Protein AF-A0A2A5WIP5-F1 (afdb_monomer_lite)

Organism: NCBI:txid1986255

Radius of gyration: 17.55 Å; chains: 1; bounding box: 32×42×37 Å

Secondary structure (DSSP, 8-state):
---S--TTTS-HHHHHHHB-TTS-B-HHHHHT-SSGGGGTPPPHHHHHHHHHHHHHHHHTT-GGG-S---SS--SSS-SS--TTS-SS-GGG---

Sequence (95 aa):
MKRGGDDFRQSQKMLSRWFNDAGKVNHARVQNAPYIGALISPSRDRARALNKAYLSVVREQSYIFGRDVALNPATNVFREIDEGIWPLEREHRFT

Foldseek 3Di:
DDDPPCLQVQPPVLQVQQADPVSHGPVVSCVPPPDPVVNRDDPPVVVVVQVVQLVVCVVVVVPVVHRGDDPDDDPPDDPDDDPVDDPDDPVPDDD

Structure (mmCIF, N/CA/C/O backbone):
data_AF-A0A2A5WIP5-F1
#
_entry.id   AF-A0A2A5WIP5-F1
#
loop_
_atom_site.group_PDB
_atom_site.id
_atom_site.type_symbol
_atom_site.label_atom_id
_atom_site.label_alt_id
_atom_site.label_comp_id
_atom_site.label_asym_id
_atom_site.label_entity_id
_atom_site.label_seq_id
_atom_site.pdbx_PDB_ins_code
_atom_site.Cartn_x
_atom_site.Cartn_y
_atom_site.Cartn_z
_atom_site.occupancy
_atom_site.B_iso_or_equiv
_atom_site.auth_seq_id
_atom_site.auth_comp_id
_atom_site.auth_asym_id
_atom_site.auth_atom_id
_atom_site.pdbx_PDB_model_num
ATOM 1 N N . MET A 1 1 ? 3.121 -20.071 -1.786 1.00 32.41 1 MET A N 1
ATOM 2 C CA . MET A 1 1 ? 4.120 -19.089 -1.302 1.00 32.41 1 MET A CA 1
ATOM 3 C C . MET A 1 1 ? 3.416 -17.997 -0.496 1.00 32.41 1 MET A C 1
ATOM 5 O O . MET A 1 1 ? 2.832 -17.099 -1.090 1.00 32.41 1 MET A O 1
ATOM 9 N N . LYS A 1 2 ? 3.396 -18.101 0.844 1.00 32.56 2 LYS A N 1
ATOM 10 C CA . LYS A 1 2 ? 2.826 -17.067 1.728 1.00 32.56 2 LYS A CA 1
ATOM 11 C C . LYS A 1 2 ? 3.733 -15.833 1.698 1.00 32.56 2 LYS A C 1
ATOM 13 O O . LYS A 1 2 ? 4.902 -15.911 2.061 1.00 32.56 2 LYS A O 1
ATOM 18 N N . ARG A 1 3 ? 3.206 -14.701 1.239 1.00 37.00 3 ARG A N 1
ATOM 19 C CA . ARG A 1 3 ? 3.876 -13.399 1.272 1.00 37.00 3 ARG A CA 1
ATOM 20 C C . ARG A 1 3 ? 3.217 -12.576 2.376 1.00 37.00 3 ARG A C 1
ATOM 22 O O . ARG A 1 3 ? 2.158 -12.005 2.161 1.00 37.00 3 ARG A O 1
ATOM 29 N N . GLY A 1 4 ? 3.816 -12.574 3.567 1.00 37.50 4 GLY A N 1
ATOM 30 C CA . GLY A 1 4 ? 3.392 -11.699 4.662 1.00 37.50 4 GLY A CA 1
ATOM 31 C C . GLY A 1 4 ? 3.451 -10.223 4.249 1.00 37.50 4 GLY A C 1
ATOM 32 O O . GLY A 1 4 ? 4.348 -9.834 3.493 1.00 37.50 4 GLY A O 1
ATOM 33 N N . GLY A 1 5 ? 2.475 -9.443 4.727 1.00 46.62 5 GLY A N 1
ATOM 34 C CA . GLY A 1 5 ? 2.380 -7.988 4.554 1.00 46.62 5 GLY A CA 1
ATOM 35 C C . GLY A 1 5 ? 2.194 -7.551 3.100 1.00 46.62 5 GLY A C 1
ATOM 36 O O . GLY A 1 5 ? 3.111 -7.001 2.492 1.00 46.62 5 GLY A O 1
ATOM 37 N N . ASP A 1 6 ? 1.028 -7.833 2.517 1.00 54.50 6 ASP A N 1
ATOM 38 C CA . ASP A 1 6 ? 0.770 -7.654 1.080 1.00 54.50 6 ASP A CA 1
ATOM 39 C C . ASP A 1 6 ? 0.091 -6.317 0.729 1.00 54.50 6 ASP A C 1
ATOM 41 O O . ASP A 1 6 ? -0.176 -6.064 -0.440 1.00 54.50 6 ASP A O 1
ATOM 45 N N . ASP A 1 7 ? -0.147 -5.412 1.681 1.00 53.09 7 ASP A N 1
ATOM 46 C CA . ASP A 1 7 ? -0.894 -4.168 1.415 1.00 53.09 7 ASP A CA 1
ATOM 47 C C . ASP A 1 7 ? -0.238 -3.272 0.349 1.00 53.09 7 ASP A C 1
ATOM 49 O O . ASP A 1 7 ? -0.917 -2.618 -0.451 1.00 53.09 7 ASP A O 1
ATOM 53 N N . PHE A 1 8 ? 1.097 -3.276 0.276 1.00 55.12 8 PHE A N 1
ATOM 54 C CA . PHE A 1 8 ? 1.839 -2.560 -0.767 1.00 55.12 8 PHE A CA 1
ATOM 55 C C . PHE A 1 8 ? 1.896 -3.322 -2.093 1.00 55.12 8 PHE A C 1
ATOM 57 O O . PHE A 1 8 ? 1.902 -2.710 -3.161 1.00 55.12 8 PHE A O 1
ATOM 64 N N . ARG A 1 9 ? 1.914 -4.651 -2.033 1.00 59.16 9 ARG A N 1
ATOM 65 C CA . ARG A 1 9 ? 2.009 -5.549 -3.190 1.00 59.16 9 ARG A CA 1
ATOM 66 C C . ARG A 1 9 ? 0.657 -5.761 -3.880 1.00 59.16 9 ARG A C 1
ATOM 68 O O . ARG A 1 9 ? 0.646 -6.030 -5.073 1.00 59.16 9 ARG A O 1
ATOM 75 N N . GLN A 1 10 ? -0.463 -5.557 -3.186 1.00 63.56 10 GLN A N 1
ATOM 76 C CA . GLN A 1 10 ? -1.816 -5.541 -3.764 1.00 63.56 10 GLN A CA 1
ATOM 77 C C . GLN A 1 10 ? -2.210 -4.176 -4.328 1.00 63.56 10 GLN A C 1
ATOM 79 O O . GLN A 1 10 ? -3.245 -4.036 -4.983 1.00 63.56 10 GLN A O 1
ATOM 84 N N . SER A 1 11 ? -1.408 -3.137 -4.087 1.00 72.38 11 SER A N 1
ATOM 85 C CA . SER A 1 11 ? -1.699 -1.809 -4.609 1.00 72.38 11 SER A CA 1
ATOM 86 C C . SER A 1 11 ? -1.513 -1.794 -6.125 1.00 72.38 11 SER A C 1
ATOM 88 O O . SER A 1 11 ? -0.412 -1.573 -6.626 1.00 72.38 11 SER A O 1
ATOM 90 N N . GLN A 1 12 ? -2.610 -1.962 -6.869 1.00 75.94 12 GLN A N 1
ATOM 91 C CA . GLN A 1 12 ? -2.628 -1.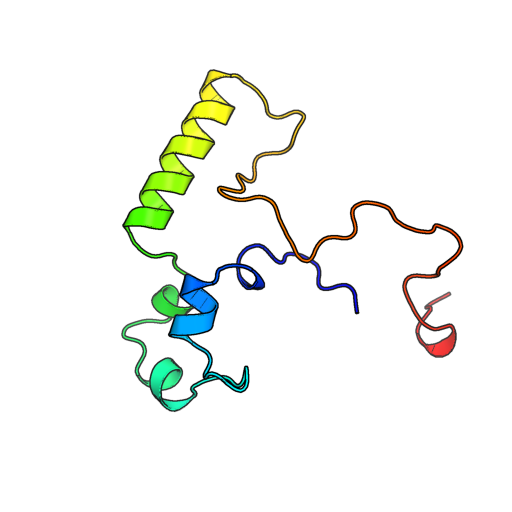889 -8.336 1.00 75.94 12 GLN A CA 1
ATOM 92 C C . GLN A 1 12 ? -1.945 -0.620 -8.863 1.00 75.94 12 GLN A C 1
ATOM 94 O O . GLN A 1 12 ? -1.244 -0.666 -9.868 1.00 75.94 12 GLN A O 1
ATOM 99 N N . LYS A 1 13 ? -2.082 0.506 -8.146 1.00 79.06 13 LYS A N 1
ATOM 100 C CA . LYS A 1 13 ? -1.398 1.769 -8.469 1.00 79.06 13 LYS A CA 1
ATOM 101 C C . LYS A 1 13 ? 0.122 1.705 -8.302 1.00 79.06 13 LYS A C 1
ATOM 103 O O . LYS A 1 13 ? 0.817 2.414 -9.018 1.00 79.06 13 LYS A O 1
ATOM 108 N N . MET A 1 14 ? 0.641 0.943 -7.341 1.00 82.62 14 MET A N 1
ATOM 109 C CA . MET A 1 14 ? 2.090 0.777 -7.158 1.00 82.62 14 MET A CA 1
ATOM 110 C C . MET A 1 14 ? 2.647 -0.261 -8.125 1.00 82.62 14 MET A C 1
ATOM 112 O O . MET A 1 14 ? 3.718 -0.041 -8.686 1.00 82.62 14 MET A O 1
ATOM 116 N N . LEU A 1 15 ? 1.892 -1.333 -8.382 1.00 84.31 15 LEU A N 1
ATOM 117 C CA . LEU A 1 15 ? 2.222 -2.326 -9.400 1.00 84.31 15 LEU A CA 1
ATOM 118 C C . LEU A 1 15 ? 2.336 -1.672 -10.782 1.00 84.31 15 LEU A C 1
ATOM 120 O O . LEU A 1 15 ? 3.398 -1.731 -11.387 1.00 84.31 15 LEU A O 1
ATOM 124 N N . SER A 1 16 ? 1.317 -0.935 -11.228 1.00 86.62 16 SER A N 1
ATOM 125 C CA . SER A 1 16 ? 1.357 -0.234 -12.523 1.00 86.62 16 SER A CA 1
ATOM 126 C C . SER A 1 16 ? 2.386 0.899 -12.583 1.00 86.62 16 SER A C 1
ATOM 128 O O . SER A 1 16 ? 2.805 1.327 -13.660 1.00 86.62 16 SER A O 1
ATOM 130 N N . ARG A 1 17 ? 2.811 1.424 -11.426 1.00 88.06 17 ARG A N 1
ATOM 131 C CA . ARG A 1 17 ? 3.848 2.456 -11.367 1.00 88.06 17 ARG A CA 1
ATOM 132 C C . ARG A 1 17 ? 5.248 1.870 -11.497 1.00 88.06 17 ARG A C 1
ATOM 134 O O . ARG A 1 17 ? 6.068 2.479 -12.169 1.00 88.06 17 ARG A O 1
ATOM 141 N N . TRP A 1 18 ? 5.547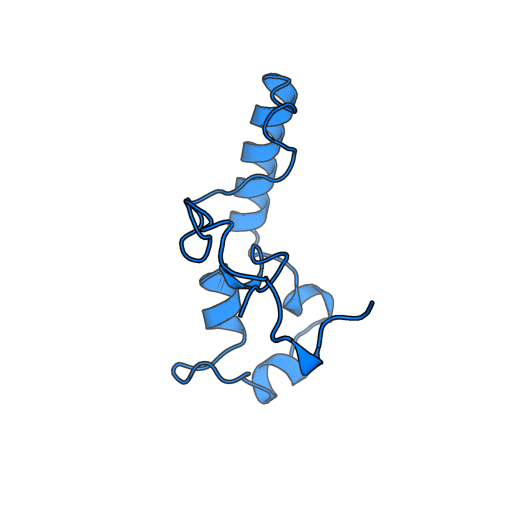 0.738 -10.873 1.00 91.31 18 TRP A N 1
ATOM 142 C CA . TRP A 1 18 ? 6.929 0.255 -10.758 1.00 91.31 18 TRP A CA 1
ATOM 143 C C . TRP A 1 18 ? 7.208 -1.046 -11.508 1.00 91.31 18 TRP A C 1
ATOM 145 O O . TRP A 1 18 ? 8.370 -1.432 -11.621 1.00 91.31 18 TRP A O 1
ATOM 155 N N . PHE A 1 19 ? 6.182 -1.689 -12.061 1.00 91.25 19 PHE A N 1
ATOM 156 C CA . PHE A 1 19 ? 6.289 -2.934 -12.813 1.00 91.25 19 PHE A CA 1
ATOM 157 C C . PHE A 1 19 ? 5.734 -2.757 -14.229 1.00 91.25 19 PHE A C 1
ATOM 159 O O . PHE A 1 19 ? 4.905 -1.884 -14.480 1.00 91.25 19 PHE A O 1
ATOM 166 N N . ASN A 1 20 ? 6.236 -3.561 -15.161 1.00 90.12 20 ASN A N 1
ATOM 167 C CA . ASN A 1 20 ? 5.700 -3.669 -16.515 1.00 90.12 20 ASN A CA 1
ATOM 168 C C . ASN A 1 20 ? 4.579 -4.721 -16.589 1.00 90.12 20 ASN A C 1
ATOM 170 O O . ASN A 1 20 ? 4.320 -5.433 -15.617 1.00 90.12 20 ASN A O 1
ATOM 174 N N . ASP A 1 21 ? 3.957 -4.858 -17.759 1.00 88.44 21 ASP A N 1
ATOM 175 C CA . ASP A 1 21 ? 2.851 -5.804 -17.981 1.00 88.44 21 ASP A CA 1
ATOM 176 C C . ASP A 1 21 ? 3.269 -7.276 -17.807 1.00 88.44 21 ASP A C 1
ATOM 178 O O . ASP A 1 21 ? 2.444 -8.130 -17.497 1.00 88.44 21 ASP A O 1
ATOM 182 N N . ALA A 1 22 ? 4.569 -7.573 -17.918 1.00 88.75 22 ALA A N 1
ATOM 183 C CA . ALA A 1 22 ? 5.144 -8.887 -17.623 1.00 88.75 22 ALA A CA 1
ATOM 184 C C . ALA A 1 22 ? 5.429 -9.108 -16.119 1.00 88.75 22 ALA A C 1
ATOM 186 O O . ALA A 1 22 ? 6.060 -10.098 -15.740 1.00 88.75 22 ALA A O 1
ATOM 187 N N . GLY A 1 23 ? 5.028 -8.175 -15.249 1.00 86.12 23 GLY A N 1
ATOM 188 C CA . GLY A 1 23 ? 5.237 -8.245 -13.802 1.00 86.12 23 GLY A CA 1
AT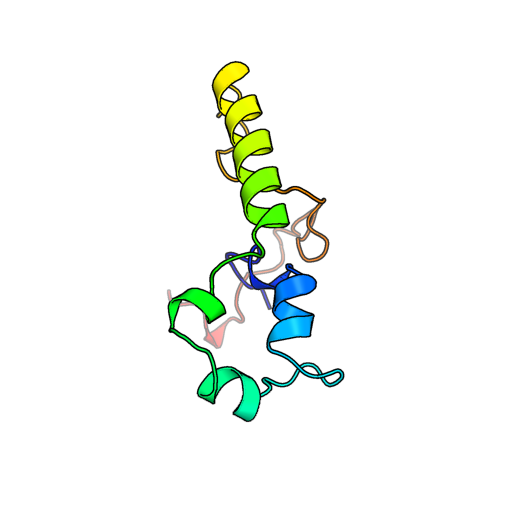OM 189 C C . GLY A 1 23 ? 6.698 -8.084 -13.365 1.00 86.12 23 GLY A C 1
ATOM 190 O O . GLY A 1 23 ? 7.047 -8.428 -12.235 1.00 86.12 23 GLY A O 1
ATOM 191 N N . LYS A 1 24 ? 7.577 -7.580 -14.239 1.00 90.75 24 LYS A N 1
ATOM 192 C CA . LYS A 1 24 ? 8.985 -7.293 -13.932 1.00 90.75 24 LYS A CA 1
ATOM 193 C C . LYS A 1 24 ? 9.160 -5.834 -13.532 1.00 90.75 24 LYS A C 1
ATOM 195 O O . LYS A 1 24 ? 8.465 -4.955 -14.034 1.00 90.75 24 LYS A O 1
ATOM 200 N N . VAL A 1 25 ? 10.112 -5.579 -12.636 1.00 91.81 25 VAL A N 1
ATOM 201 C CA . VAL A 1 25 ? 10.437 -4.223 -12.179 1.00 91.81 25 VAL A CA 1
ATOM 202 C C . VAL A 1 25 ? 10.917 -3.381 -13.360 1.00 91.81 25 VAL A C 1
ATOM 204 O O . VAL A 1 25 ? 11.809 -3.780 -14.107 1.00 91.81 25 VAL A O 1
ATOM 207 N N . ASN A 1 26 ? 10.357 -2.184 -13.507 1.00 94.81 26 ASN A N 1
ATOM 208 C CA . ASN A 1 26 ? 10.858 -1.188 -14.442 1.00 94.81 26 ASN A CA 1
ATOM 209 C C . ASN A 1 26 ? 12.056 -0.460 -13.810 1.00 94.81 26 ASN A C 1
ATOM 211 O O . ASN A 1 26 ? 11.903 0.581 -13.168 1.00 94.81 26 ASN A O 1
ATOM 215 N N . HIS A 1 27 ? 13.251 -1.032 -13.975 1.00 94.88 27 HIS A N 1
ATOM 216 C CA . HIS A 1 27 ? 14.482 -0.520 -13.367 1.00 94.88 27 HIS A CA 1
ATOM 217 C C . HIS A 1 27 ? 14.794 0.923 -13.764 1.00 94.88 27 HIS A C 1
ATOM 219 O O . HIS A 1 27 ? 15.129 1.720 -12.892 1.00 94.88 27 HIS A O 1
ATOM 225 N N . ALA A 1 28 ? 14.606 1.282 -15.037 1.00 95.38 28 ALA A N 1
ATOM 226 C CA . ALA A 1 28 ? 14.825 2.647 -15.503 1.00 95.38 28 ALA A CA 1
ATOM 227 C C . ALA A 1 28 ? 13.922 3.639 -14.758 1.00 95.38 28 ALA A C 1
ATOM 229 O O . ALA A 1 28 ? 14.377 4.681 -14.294 1.00 95.38 28 ALA A O 1
ATOM 230 N N . ARG A 1 29 ? 12.641 3.305 -14.572 1.00 94.12 29 ARG A N 1
ATOM 231 C CA . ARG A 1 29 ? 11.708 4.165 -13.837 1.00 94.12 29 ARG A CA 1
ATOM 232 C C . ARG A 1 29 ? 12.058 4.273 -12.354 1.00 94.12 29 ARG A C 1
ATOM 234 O O . ARG A 1 29 ? 11.964 5.364 -11.804 1.00 94.12 29 ARG A O 1
ATOM 241 N N . VAL A 1 30 ? 12.465 3.171 -11.721 1.00 94.50 30 VAL A N 1
ATOM 242 C CA . VAL A 1 30 ? 12.899 3.157 -10.311 1.00 94.50 30 VAL A CA 1
ATOM 243 C C . VAL A 1 30 ? 14.156 4.005 -10.110 1.00 94.50 30 VAL A C 1
ATOM 245 O O . VAL A 1 30 ? 14.202 4.801 -9.178 1.00 94.50 30 VAL A O 1
ATOM 248 N N . GLN A 1 31 ? 15.148 3.882 -10.995 1.00 95.25 31 GLN A N 1
ATOM 249 C CA . GLN A 1 31 ? 16.391 4.660 -10.938 1.00 95.25 31 GLN A CA 1
ATOM 250 C C . GLN A 1 31 ? 16.157 6.162 -11.132 1.00 95.25 31 GLN A C 1
ATOM 252 O O . GLN A 1 31 ? 16.857 6.969 -10.534 1.00 95.25 31 GLN A O 1
ATOM 257 N N . ASN A 1 32 ? 15.144 6.532 -11.918 1.00 96.00 32 ASN A N 1
ATOM 258 C CA . ASN A 1 32 ? 14.745 7.922 -12.145 1.00 96.00 32 ASN A CA 1
ATOM 259 C C . ASN A 1 32 ? 13.683 8.425 -11.148 1.00 96.00 32 ASN A C 1
ATOM 261 O O . ASN A 1 32 ? 13.056 9.462 -11.379 1.00 96.00 32 ASN A O 1
ATOM 265 N N . ALA A 1 33 ? 13.421 7.698 -10.057 1.00 94.69 33 ALA A N 1
ATOM 266 C CA . ALA A 1 33 ? 12.494 8.173 -9.040 1.00 94.69 33 ALA A CA 1
ATOM 267 C C . ALA A 1 33 ? 13.033 9.466 -8.395 1.00 94.69 33 ALA A C 1
ATOM 269 O O . ALA A 1 33 ? 14.212 9.537 -8.054 1.00 94.69 33 ALA A O 1
ATOM 270 N N . PRO A 1 34 ? 12.181 10.480 -8.166 1.00 92.44 34 PRO A N 1
ATOM 271 C CA . PRO A 1 34 ? 12.636 11.791 -7.695 1.00 92.44 34 PRO A CA 1
ATOM 272 C C . PRO A 1 34 ? 13.208 11.759 -6.269 1.00 92.44 34 PRO A C 1
ATOM 274 O O . PRO A 1 34 ? 13.963 12.643 -5.882 1.00 92.44 34 PRO A O 1
ATOM 277 N N . TYR A 1 35 ? 12.810 10.769 -5.468 1.00 92.19 35 TYR A N 1
ATOM 278 C CA . TYR A 1 35 ? 13.304 10.507 -4.119 1.00 92.19 35 TYR A CA 1
ATOM 279 C C . TYR A 1 35 ? 12.897 9.091 -3.697 1.00 92.19 35 TYR A C 1
ATOM 281 O O . TYR A 1 35 ? 11.906 8.548 -4.193 1.00 92.19 35 TYR A O 1
ATOM 289 N N . ILE A 1 36 ? 13.613 8.507 -2.731 1.00 89.81 36 ILE A N 1
ATOM 290 C CA . ILE A 1 36 ? 13.368 7.131 -2.261 1.00 89.81 36 ILE A CA 1
ATOM 291 C C . ILE A 1 36 ? 11.928 6.914 -1.774 1.00 89.81 36 ILE A C 1
ATOM 293 O O . ILE A 1 36 ? 11.302 5.897 -2.070 1.00 89.81 36 ILE A O 1
ATOM 297 N N . GLY A 1 37 ? 11.360 7.909 -1.089 1.00 88.81 37 GLY A N 1
ATOM 298 C CA . GLY A 1 37 ? 9.995 7.859 -0.568 1.00 88.81 37 GLY A CA 1
ATOM 299 C C . GLY A 1 37 ? 8.937 7.634 -1.652 1.00 88.81 37 GLY A C 1
ATOM 300 O O . GLY A 1 37 ? 7.911 7.019 -1.370 1.00 88.81 37 GLY A O 1
ATOM 301 N N . ALA A 1 38 ? 9.180 8.048 -2.899 1.00 88.56 38 ALA A N 1
ATOM 302 C CA . ALA A 1 38 ? 8.244 7.854 -4.005 1.00 88.56 38 ALA A CA 1
ATOM 303 C C . ALA A 1 38 ? 7.979 6.367 -4.306 1.00 88.56 38 ALA A C 1
ATOM 305 O O . ALA A 1 38 ? 6.897 6.025 -4.791 1.00 88.56 38 ALA A O 1
ATOM 306 N N . LEU A 1 39 ? 8.937 5.488 -3.988 1.00 88.88 39 LEU A N 1
ATOM 307 C CA . LEU A 1 39 ? 8.841 4.044 -4.211 1.00 88.88 39 LEU A CA 1
ATOM 308 C C . LEU A 1 39 ? 7.871 3.351 -3.252 1.00 88.88 39 LEU A C 1
ATOM 310 O O . LEU A 1 39 ? 7.342 2.295 -3.583 1.00 88.88 39 LEU A O 1
ATOM 314 N N . ILE A 1 40 ? 7.629 3.946 -2.084 1.00 84.19 40 ILE A N 1
ATOM 315 C CA . ILE A 1 40 ? 6.798 3.365 -1.021 1.00 84.19 40 ILE A CA 1
ATOM 316 C C . ILE A 1 40 ? 5.551 4.201 -0.728 1.00 84.19 40 ILE A C 1
ATOM 318 O O . ILE A 1 40 ? 4.580 3.698 -0.171 1.00 84.19 40 ILE A O 1
ATOM 322 N N . SER A 1 41 ? 5.540 5.471 -1.133 1.00 85.06 41 SER A N 1
ATOM 323 C CA . SER A 1 41 ? 4.445 6.381 -0.815 1.00 85.06 41 SER A CA 1
ATOM 324 C C . SER A 1 41 ? 3.248 6.175 -1.751 1.00 85.06 41 SER A C 1
ATOM 326 O O . SER A 1 41 ? 3.411 6.122 -2.978 1.00 85.06 41 SER A O 1
ATOM 328 N N . PRO A 1 42 ? 2.014 6.128 -1.216 1.00 80.31 42 PRO A N 1
ATOM 329 C CA . PRO A 1 42 ? 0.813 6.078 -2.037 1.00 80.31 42 PRO A CA 1
ATOM 330 C C . PRO A 1 42 ? 0.617 7.384 -2.825 1.00 80.31 42 PRO A C 1
ATOM 332 O O . PRO A 1 42 ? 1.190 8.429 -2.523 1.00 80.31 42 PRO A O 1
ATOM 335 N N . SER A 1 43 ? -0.256 7.363 -3.838 1.00 81.94 43 SER A N 1
ATOM 336 C CA . SER A 1 43 ? -0.734 8.610 -4.459 1.00 81.94 43 SER A CA 1
ATOM 337 C C . SER A 1 43 ? -1.451 9.494 -3.433 1.00 81.94 43 SER A C 1
ATOM 339 O O . SER A 1 43 ? -2.133 8.954 -2.562 1.00 81.94 43 SER A O 1
ATOM 341 N N . ARG A 1 44 ? -1.411 10.821 -3.607 1.00 87.31 44 ARG A N 1
ATOM 342 C CA . ARG A 1 44 ? -2.088 11.802 -2.736 1.00 87.31 44 ARG A CA 1
ATOM 343 C C . ARG A 1 44 ? -3.549 11.451 -2.433 1.00 87.31 44 ARG A C 1
ATOM 345 O O . ARG A 1 44 ? -3.957 11.509 -1.277 1.00 87.31 44 ARG A O 1
ATOM 352 N N . ASP A 1 45 ? -4.319 11.038 -3.438 1.00 88.69 45 ASP A N 1
ATOM 353 C CA . ASP A 1 45 ? -5.736 10.693 -3.245 1.00 88.69 45 ASP A CA 1
ATOM 354 C C . ASP A 1 45 ? -5.914 9.436 -2.397 1.00 88.69 45 ASP A C 1
ATOM 356 O O . ASP A 1 45 ? -6.754 9.398 -1.503 1.00 88.69 45 ASP A O 1
ATOM 360 N N . ARG A 1 46 ? -5.064 8.429 -2.621 1.00 85.44 46 ARG A N 1
ATOM 361 C CA . ARG A 1 46 ? -5.041 7.215 -1.797 1.00 85.44 46 ARG A CA 1
ATOM 362 C C . ARG A 1 46 ? -4.628 7.535 -0.361 1.00 85.44 46 ARG A C 1
ATOM 364 O O . ARG A 1 46 ? -5.266 7.031 0.551 1.00 85.44 46 ARG A O 1
ATOM 371 N N . ALA A 1 47 ? -3.629 8.394 -0.153 1.00 86.94 47 ALA A N 1
ATOM 372 C CA . ALA A 1 47 ? -3.238 8.843 1.184 1.00 86.94 47 ALA A CA 1
ATOM 373 C C . ALA A 1 47 ? -4.410 9.526 1.910 1.00 86.94 47 ALA A C 1
ATOM 375 O O . ALA A 1 47 ? -4.712 9.203 3.052 1.00 86.94 47 ALA A O 1
ATOM 376 N N . ARG A 1 48 ? -5.135 10.417 1.222 1.00 93.12 48 ARG A N 1
ATOM 377 C CA . ARG A 1 48 ? -6.339 11.063 1.768 1.00 93.12 48 ARG A CA 1
ATOM 378 C C . ARG A 1 48 ? -7.439 10.061 2.110 1.00 93.12 48 ARG A C 1
ATOM 380 O O . ARG A 1 48 ? -8.069 10.204 3.153 1.00 93.12 48 ARG A O 1
ATOM 387 N N . ALA A 1 49 ? -7.678 9.076 1.247 1.00 90.56 49 ALA A N 1
ATOM 388 C CA . ALA A 1 49 ? -8.669 8.035 1.494 1.00 90.56 49 ALA A CA 1
ATOM 389 C C . ALA A 1 49 ? -8.300 7.186 2.720 1.00 90.56 49 ALA A C 1
ATOM 391 O O . ALA A 1 49 ? -9.138 7.010 3.598 1.00 90.56 49 ALA A O 1
ATOM 392 N N . LEU A 1 50 ? -7.039 6.752 2.825 1.00 87.69 50 LEU A N 1
ATOM 393 C CA . LEU A 1 50 ? -6.528 6.016 3.986 1.00 87.69 50 LEU A CA 1
ATOM 394 C C . LEU A 1 50 ? -6.667 6.833 5.277 1.00 87.69 50 LEU A C 1
ATOM 396 O O . LEU A 1 50 ? -7.177 6.320 6.266 1.00 87.69 50 LEU A O 1
ATOM 400 N N . ASN A 1 51 ? -6.317 8.123 5.250 1.00 92.62 51 ASN A N 1
ATOM 401 C CA . ASN A 1 51 ? -6.458 9.001 6.415 1.00 92.62 51 ASN A CA 1
ATOM 402 C C . ASN A 1 51 ? -7.916 9.131 6.876 1.00 92.62 51 ASN A C 1
ATOM 404 O O . ASN A 1 51 ? -8.189 9.100 8.073 1.00 92.62 51 ASN A O 1
ATOM 408 N N . LYS A 1 52 ? -8.860 9.278 5.936 1.00 93.81 52 LYS A N 1
ATOM 409 C CA . LYS A 1 52 ? -10.294 9.338 6.259 1.00 93.81 52 LYS A CA 1
ATOM 410 C C . LYS A 1 52 ? -10.793 8.024 6.851 1.00 93.81 52 LYS A C 1
ATOM 412 O O . LYS A 1 52 ? -11.530 8.049 7.827 1.00 93.81 52 LYS A O 1
ATOM 417 N N . ALA A 1 53 ? -10.379 6.903 6.273 1.00 90.69 53 ALA A N 1
ATOM 418 C CA . ALA A 1 53 ? -10.809 5.591 6.723 1.00 90.69 53 ALA A CA 1
ATOM 419 C C . ALA A 1 53 ? -10.247 5.267 8.123 1.00 90.69 53 ALA A C 1
ATOM 421 O O . ALA A 1 53 ? -10.980 4.804 8.990 1.00 90.69 53 ALA A O 1
ATOM 422 N N . TYR A 1 54 ? -8.989 5.632 8.396 1.00 92.06 54 TYR A N 1
ATOM 423 C CA . TYR A 1 54 ? -8.406 5.529 9.737 1.00 92.06 54 TYR A CA 1
ATOM 424 C C . TYR A 1 54 ? -9.105 6.436 10.760 1.00 92.06 54 TYR A C 1
ATOM 426 O O . TYR A 1 54 ? -9.335 6.030 11.897 1.00 92.06 54 TYR A O 1
ATOM 434 N N . LEU A 1 55 ? -9.511 7.648 10.362 1.00 94.62 55 LEU A N 1
ATOM 435 C CA . LEU A 1 55 ? -10.289 8.530 11.235 1.00 94.62 55 LEU A CA 1
ATOM 436 C C . LEU A 1 55 ? -11.623 7.894 11.664 1.00 94.62 55 LEU A C 1
ATOM 438 O O . LEU A 1 55 ? -12.029 8.091 12.809 1.00 94.62 55 LEU A O 1
ATOM 442 N N . SER A 1 56 ? -12.288 7.133 10.788 1.00 92.56 56 SER A N 1
ATOM 443 C CA . SER A 1 56 ? -13.494 6.377 11.156 1.00 92.56 56 SER A CA 1
ATOM 444 C C . SER A 1 56 ? -13.199 5.329 12.229 1.00 92.56 56 SER A C 1
ATOM 446 O O . SER A 1 56 ? -13.865 5.342 13.259 1.00 92.56 56 SER A O 1
ATOM 448 N N . VAL A 1 57 ? -12.131 4.533 12.075 1.00 91.31 57 VAL A N 1
ATOM 449 C CA . VAL A 1 57 ? -11.701 3.550 13.096 1.00 91.31 57 VAL A CA 1
ATOM 450 C C . VAL A 1 57 ? -11.498 4.213 14.459 1.00 91.31 57 VAL A C 1
ATOM 452 O O . VAL A 1 57 ? -11.955 3.695 15.477 1.00 91.31 57 VAL A O 1
ATOM 455 N N . VAL A 1 58 ? -10.849 5.384 14.481 1.00 94.50 58 VAL A N 1
ATOM 456 C CA . VAL A 1 58 ? -10.619 6.148 15.715 1.00 94.50 58 VAL A CA 1
ATOM 457 C C . VAL A 1 58 ? -11.931 6.635 16.326 1.00 94.50 58 VAL A C 1
ATOM 459 O O . VAL A 1 58 ? -12.134 6.499 17.530 1.00 94.50 58 VAL A O 1
ATOM 462 N N . ARG A 1 59 ? -12.835 7.204 15.526 1.00 96.06 59 ARG A N 1
ATOM 463 C CA . ARG A 1 59 ? -14.126 7.711 16.021 1.00 96.06 59 ARG A CA 1
ATOM 464 C C . ARG A 1 59 ? -15.018 6.599 16.561 1.00 96.06 59 ARG A C 1
ATOM 466 O O . ARG A 1 59 ? -15.689 6.797 17.565 1.00 96.06 59 ARG A O 1
ATOM 473 N N . GLU A 1 60 ? -14.990 5.446 15.911 1.00 94.50 60 GLU A N 1
ATOM 474 C CA . GLU A 1 60 ? -15.790 4.273 16.257 1.00 94.50 60 GLU A CA 1
ATOM 475 C C . GLU A 1 60 ? -15.123 3.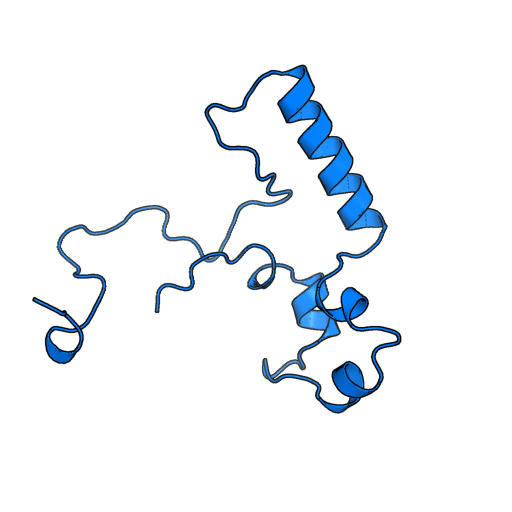404 17.334 1.00 94.50 60 GLU A C 1
ATOM 477 O O . GLU A 1 60 ? -15.713 2.419 17.767 1.00 94.50 60 GLU A O 1
ATOM 482 N N . GLN A 1 61 ? -13.890 3.731 17.751 1.00 93.62 61 GLN A N 1
ATOM 483 C CA . GLN A 1 61 ? -13.082 2.939 18.692 1.00 93.62 61 GLN A CA 1
ATOM 484 C C . GLN A 1 61 ? -12.966 1.455 18.284 1.00 93.62 61 GLN A C 1
ATOM 486 O O . GLN A 1 61 ? -12.846 0.560 19.119 1.00 93.62 61 GLN A O 1
ATOM 491 N N . SER A 1 62 ? -12.973 1.182 16.978 1.00 88.56 62 SER A N 1
ATOM 492 C CA . SER A 1 62 ? -13.121 -0.167 16.411 1.00 88.56 62 SER A CA 1
ATOM 493 C C . SER A 1 62 ? -11.793 -0.915 16.261 1.00 88.56 62 SER A C 1
ATOM 495 O O . SER A 1 62 ? -11.541 -1.597 15.272 1.00 88.56 62 SER A O 1
ATOM 497 N N . TYR A 1 63 ? -10.916 -0.807 17.259 1.00 87.88 63 TYR A N 1
ATOM 498 C CA . TYR A 1 63 ? -9.560 -1.367 17.203 1.00 87.88 63 TYR A CA 1
ATOM 499 C C . TYR A 1 63 ? -9.502 -2.894 17.310 1.00 87.88 63 TYR A C 1
ATOM 501 O O . TYR A 1 63 ? -8.458 -3.481 17.025 1.00 87.88 63 TYR A O 1
ATOM 509 N N . ILE A 1 64 ? -10.601 -3.541 17.713 1.00 88.00 64 ILE A N 1
ATOM 510 C CA . ILE A 1 64 ? -10.688 -5.005 17.834 1.00 88.00 64 ILE A CA 1
ATOM 511 C C . ILE A 1 64 ? -10.477 -5.721 16.491 1.00 88.00 64 ILE A C 1
ATOM 513 O O . ILE A 1 64 ? -10.066 -6.875 16.474 1.00 88.00 64 ILE A O 1
ATOM 517 N N . PHE A 1 65 ? -10.704 -5.025 15.373 1.00 79.69 65 PHE A N 1
ATOM 518 C CA . PHE A 1 65 ? -10.511 -5.544 14.016 1.00 79.69 65 PHE A CA 1
ATOM 519 C C . PHE A 1 65 ? -9.137 -5.188 13.426 1.00 79.69 65 PHE A C 1
ATOM 521 O O . PHE A 1 65 ? -8.889 -5.418 12.245 1.00 79.69 65 PHE A O 1
ATOM 528 N N . GLY A 1 66 ? -8.239 -4.630 14.242 1.00 80.00 66 GLY A N 1
ATOM 529 C CA . GLY A 1 66 ? -6.963 -4.082 13.800 1.00 80.00 66 GLY A CA 1
ATOM 530 C C . GLY A 1 66 ? -7.022 -2.576 13.536 1.00 80.00 66 GLY A C 1
ATOM 531 O O . GLY A 1 66 ? -8.059 -1.926 13.648 1.00 80.00 66 GLY A O 1
ATOM 532 N N . ARG A 1 67 ? -5.852 -2.002 13.243 1.00 80.75 67 ARG A N 1
ATOM 533 C CA . ARG A 1 67 ? -5.678 -0.563 12.964 1.00 80.75 67 ARG A CA 1
ATOM 534 C C . ARG A 1 67 ? -5.436 -0.269 11.488 1.00 80.75 67 ARG A C 1
ATOM 536 O O . ARG A 1 67 ? -5.607 0.872 11.062 1.00 80.75 67 ARG A O 1
ATOM 543 N N . ASP A 1 68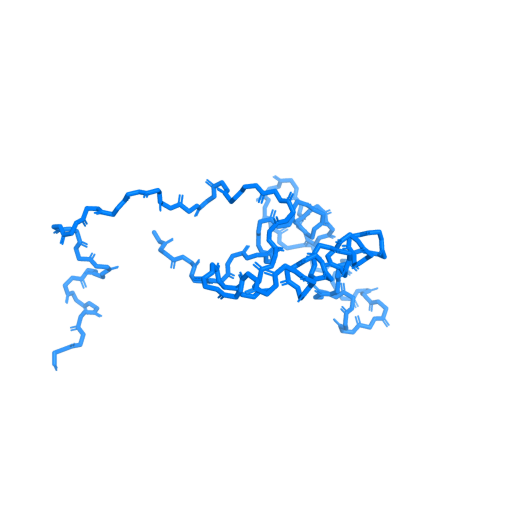 ? -5.027 -1.285 10.738 1.00 75.31 68 ASP A N 1
ATOM 544 C CA . ASP A 1 68 ? -4.726 -1.159 9.323 1.00 75.31 68 ASP A CA 1
ATOM 545 C C . ASP A 1 68 ? -6.023 -1.138 8.527 1.00 75.31 68 ASP A C 1
ATOM 547 O O . ASP A 1 68 ? -6.885 -2.006 8.671 1.00 75.31 68 ASP A O 1
ATOM 551 N N . VAL A 1 69 ? -6.171 -0.111 7.693 1.00 75.50 69 VAL A N 1
ATOM 552 C CA . VAL A 1 69 ? -7.398 0.093 6.932 1.00 75.50 69 VAL A CA 1
ATOM 553 C C . VAL A 1 69 ? -7.194 -0.311 5.485 1.00 75.50 69 VAL A C 1
ATOM 555 O O . VAL A 1 69 ? -6.496 0.357 4.718 1.00 75.50 69 VAL A O 1
ATOM 558 N N . ALA A 1 70 ? -7.871 -1.383 5.091 1.00 73.88 70 ALA A N 1
ATOM 559 C CA . ALA A 1 70 ? -7.974 -1.786 3.702 1.00 73.88 70 ALA A CA 1
ATOM 560 C C . ALA A 1 70 ? -9.122 -1.018 3.029 1.00 73.88 70 ALA A C 1
ATOM 562 O O . ALA A 1 70 ?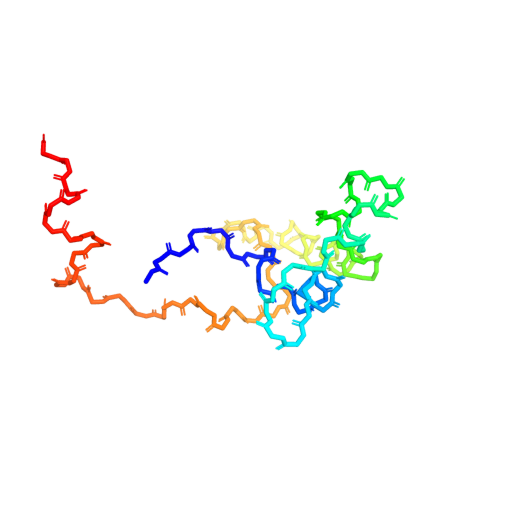 -10.283 -1.153 3.403 1.00 73.88 70 ALA A O 1
ATOM 563 N N . LEU A 1 71 ? -8.811 -0.205 2.012 1.00 76.44 71 LEU A N 1
ATOM 564 C CA . LEU A 1 71 ? -9.847 0.491 1.229 1.00 76.44 71 LEU A CA 1
ATOM 565 C C . LEU A 1 71 ? -10.669 -0.470 0.359 1.00 76.44 71 LEU A C 1
ATOM 567 O O . LEU A 1 71 ? -11.809 -0.165 0.031 1.00 76.44 71 LEU A O 1
ATOM 571 N N . ASN A 1 72 ? -10.075 -1.606 -0.014 1.00 76.81 72 ASN A N 1
ATOM 572 C CA . ASN A 1 72 ? -10.688 -2.651 -0.825 1.00 76.81 72 ASN A CA 1
ATOM 573 C C . ASN A 1 72 ? -10.422 -4.014 -0.165 1.00 76.81 72 ASN A C 1
ATOM 575 O O . ASN A 1 72 ? -9.361 -4.171 0.444 1.00 76.81 72 ASN A O 1
ATOM 579 N N . PRO A 1 73 ? -11.309 -5.009 -0.341 1.00 72.44 73 PRO A N 1
ATOM 580 C CA . PRO A 1 73 ? -11.047 -6.374 0.102 1.00 72.44 73 PRO A CA 1
ATOM 581 C C . PRO A 1 73 ? -9.741 -6.918 -0.484 1.00 72.44 73 PRO A C 1
ATOM 583 O O . PRO A 1 73 ? -9.470 -6.750 -1.677 1.00 72.44 73 PRO A O 1
ATOM 586 N N . ALA A 1 74 ? -8.948 -7.594 0.345 1.00 70.44 74 ALA A N 1
ATOM 587 C CA . ALA A 1 74 ? -7.735 -8.256 -0.109 1.00 70.44 74 ALA A CA 1
ATOM 588 C C . ALA A 1 74 ? -8.088 -9.464 -0.991 1.00 70.44 74 ALA A C 1
ATOM 590 O O . ALA A 1 74 ? -8.896 -10.310 -0.608 1.00 70.44 74 ALA A O 1
ATOM 591 N N . THR A 1 75 ? -7.478 -9.562 -2.173 1.00 73.00 75 THR A N 1
ATOM 592 C CA . THR A 1 75 ? -7.755 -10.658 -3.123 1.00 73.00 75 THR A CA 1
ATOM 593 C C . THR A 1 75 ? -6.734 -11.789 -3.054 1.00 73.00 75 THR A C 1
ATOM 595 O O . THR A 1 75 ? -7.047 -12.906 -3.446 1.00 73.00 75 THR A O 1
ATOM 598 N N . ASN A 1 76 ? -5.532 -11.525 -2.530 1.00 70.25 76 ASN A N 1
ATOM 599 C CA . ASN A 1 76 ? -4.437 -12.503 -2.444 1.00 70.25 76 ASN A CA 1
ATOM 600 C C . ASN A 1 76 ? -4.255 -13.065 -1.025 1.00 70.25 76 ASN A C 1
ATOM 602 O O . ASN A 1 76 ? -3.150 -13.436 -0.629 1.00 70.25 76 ASN A O 1
ATOM 606 N N . VAL A 1 77 ? -5.333 -13.097 -0.241 1.00 71.38 77 VAL A N 1
ATOM 607 C CA . VAL A 1 77 ? -5.349 -13.655 1.114 1.00 71.38 77 VAL A CA 1
ATOM 608 C C . VAL A 1 77 ? -6.209 -14.912 1.104 1.00 71.38 77 VAL A C 1
ATOM 610 O O . VAL A 1 77 ? -7.315 -14.916 0.564 1.00 71.38 77 VAL A O 1
ATOM 613 N N . PHE A 1 78 ? -5.690 -15.991 1.688 1.00 74.31 78 PHE A N 1
ATOM 614 C CA . PHE A 1 78 ? -6.472 -17.201 1.921 1.00 74.31 78 PHE A CA 1
ATOM 615 C C . PHE A 1 78 ? -7.592 -16.883 2.914 1.00 74.31 78 PHE A C 1
ATOM 617 O O . PHE A 1 78 ? -7.310 -16.421 4.017 1.00 74.31 78 PHE A O 1
ATOM 624 N N . ARG A 1 79 ? -8.850 -17.104 2.518 1.00 78.50 79 ARG A N 1
ATOM 625 C CA . ARG A 1 79 ? -10.009 -16.901 3.408 1.00 78.50 79 ARG A CA 1
ATOM 626 C C . ARG A 1 79 ? -10.086 -17.969 4.492 1.00 78.50 79 ARG A C 1
ATOM 628 O O . ARG A 1 79 ? -10.494 -17.680 5.607 1.00 78.50 79 ARG A O 1
ATOM 635 N N . GLU A 1 80 ? -9.663 -19.175 4.143 1.00 82.69 80 GLU A N 1
ATOM 636 C CA . GLU A 1 80 ? -9.593 -20.339 5.015 1.00 82.69 80 GLU A CA 1
ATOM 637 C C . GLU A 1 80 ? -8.204 -20.955 4.870 1.00 82.69 80 GLU A C 1
ATOM 639 O O . GLU A 1 80 ? -7.604 -20.916 3.790 1.00 82.69 80 GLU A O 1
ATOM 644 N N . ILE A 1 81 ? -7.671 -21.486 5.967 1.00 80.00 81 ILE A N 1
ATOM 645 C CA . ILE A 1 81 ? -6.382 -22.171 5.985 1.00 80.00 81 ILE A CA 1
ATOM 646 C C . ILE A 1 81 ? -6.643 -23.630 6.326 1.00 80.00 81 ILE A C 1
ATOM 648 O O . ILE A 1 81 ? -7.230 -23.924 7.360 1.00 80.00 81 ILE A O 1
ATOM 652 N N . ASP A 1 82 ? -6.175 -24.528 5.465 1.00 82.75 82 ASP A N 1
ATOM 653 C CA . ASP A 1 82 ? -6.090 -25.946 5.791 1.00 82.75 82 ASP A CA 1
ATOM 654 C C . ASP A 1 82 ? -4.943 -26.160 6.789 1.00 82.75 82 ASP A C 1
ATOM 656 O O . ASP A 1 82 ? -3.765 -25.976 6.462 1.00 82.75 82 ASP A O 1
ATOM 660 N N . GLU A 1 83 ? -5.297 -26.516 8.023 1.00 81.88 83 GLU A N 1
ATOM 661 C CA . GLU A 1 83 ? -4.355 -26.751 9.120 1.00 81.88 83 GLU A CA 1
ATOM 662 C C . GLU A 1 83 ? -3.500 -28.013 8.918 1.00 81.88 83 GLU A C 1
ATOM 664 O O . GLU A 1 83 ? -2.444 -28.147 9.538 1.00 81.88 83 GLU A O 1
ATOM 669 N N . GLY A 1 84 ? -3.894 -28.916 8.011 1.00 85.56 84 GLY A N 1
ATOM 670 C CA . GLY A 1 84 ? -3.097 -30.080 7.625 1.00 85.56 84 GLY A CA 1
ATOM 671 C C . GLY A 1 84 ? -1.894 -29.728 6.743 1.00 85.56 84 GLY A C 1
ATOM 672 O O . GLY A 1 84 ? -0.951 -30.520 6.621 1.00 85.56 84 GLY A O 1
ATOM 673 N N . ILE A 1 85 ? -1.888 -28.531 6.144 1.00 81.25 85 ILE A N 1
ATOM 674 C CA . ILE A 1 85 ? -0.811 -28.063 5.273 1.00 81.25 85 ILE A CA 1
ATOM 675 C C . ILE A 1 85 ? 0.213 -27.291 6.095 1.00 81.25 85 ILE A C 1
ATOM 677 O O . ILE A 1 85 ? 0.029 -26.141 6.500 1.00 81.25 85 ILE A O 1
ATOM 681 N N . TRP A 1 86 ? 1.371 -27.914 6.265 1.00 81.00 86 TRP A N 1
ATOM 682 C CA . TRP A 1 86 ? 2.509 -27.264 6.890 1.00 81.00 86 TRP A CA 1
ATOM 683 C C . TRP A 1 86 ? 2.972 -26.041 6.078 1.00 81.00 86 TRP A C 1
ATOM 685 O O . TRP A 1 86 ? 3.135 -26.145 4.861 1.00 81.00 86 TRP A O 1
ATOM 695 N N . PRO A 1 87 ? 3.267 -24.896 6.728 1.00 77.25 87 PRO A N 1
ATOM 696 C CA . PRO A 1 87 ? 3.669 -23.669 6.035 1.00 77.25 87 PRO A CA 1
ATOM 697 C C . PRO A 1 87 ? 4.944 -23.793 5.190 1.00 77.25 87 PRO A C 1
ATOM 699 O O . PRO A 1 87 ? 5.134 -23.003 4.264 1.00 77.25 87 PRO A O 1
ATOM 702 N N . LEU A 1 88 ? 5.815 -24.744 5.536 1.00 81.50 88 LEU A N 1
ATOM 703 C CA . LEU A 1 88 ? 7.106 -24.989 4.903 1.00 81.50 88 LEU A CA 1
ATOM 704 C C . LEU A 1 88 ? 7.275 -26.476 4.566 1.00 81.50 88 LEU A C 1
ATOM 706 O O . LEU A 1 88 ? 6.793 -27.366 5.285 1.00 81.50 88 LEU A O 1
ATOM 710 N N . GLU A 1 89 ? 8.012 -26.742 3.491 1.00 84.81 89 GLU A N 1
ATOM 711 C CA . GLU A 1 89 ? 8.500 -28.080 3.159 1.00 84.81 89 GLU A CA 1
ATOM 712 C C . GLU A 1 89 ? 9.392 -28.621 4.278 1.00 84.81 89 GLU A C 1
ATOM 714 O O . GLU A 1 89 ? 9.988 -27.855 5.035 1.00 84.81 89 GLU A O 1
ATOM 719 N N . ARG A 1 90 ? 9.442 -29.950 4.426 1.00 84.06 90 ARG A N 1
ATOM 720 C CA . ARG A 1 90 ? 10.085 -30.604 5.578 1.00 84.06 90 ARG A CA 1
ATOM 721 C C . ARG A 1 90 ? 11.556 -30.201 5.733 1.00 84.06 90 ARG A C 1
ATOM 723 O O . ARG A 1 90 ? 11.984 -29.958 6.851 1.00 84.06 90 ARG A O 1
ATOM 730 N N . GLU A 1 91 ? 12.281 -30.073 4.628 1.00 88.25 91 GLU A N 1
ATOM 731 C CA . GLU A 1 91 ? 13.691 -29.658 4.567 1.00 88.25 91 GLU A CA 1
ATOM 732 C C . GLU A 1 91 ? 13.961 -28.210 5.008 1.00 88.25 91 GLU A C 1
ATOM 734 O O . GLU A 1 91 ? 15.103 -27.848 5.276 1.00 88.25 91 GLU A O 1
ATOM 739 N N . HIS A 1 92 ? 12.920 -27.382 5.120 1.00 86.69 92 HIS A N 1
ATOM 740 C CA . HIS A 1 92 ? 13.009 -25.992 5.575 1.00 86.69 92 HIS A CA 1
ATOM 741 C C . HIS A 1 92 ? 12.398 -25.781 6.967 1.00 86.69 92 HIS A C 1
ATOM 743 O O . HIS A 1 92 ? 12.260 -24.642 7.418 1.00 86.69 92 HIS A O 1
ATOM 749 N N . ARG A 1 93 ? 11.995 -26.857 7.655 1.00 83.75 93 ARG A N 1
ATOM 750 C CA . ARG A 1 93 ? 11.506 -26.787 9.037 1.00 83.75 93 ARG A CA 1
ATOM 751 C C . ARG A 1 93 ? 12.705 -26.873 9.975 1.00 83.75 93 ARG A C 1
ATOM 753 O O . ARG A 1 93 ? 13.339 -27.918 10.060 1.00 83.75 93 ARG A O 1
ATOM 760 N N . PHE A 1 94 ? 13.002 -25.784 10.677 1.00 76.88 94 PHE A N 1
ATOM 761 C CA . PHE A 1 94 ? 13.944 -25.816 11.793 1.00 76.88 94 PHE A CA 1
ATOM 762 C C . PHE A 1 94 ? 13.247 -26.468 12.993 1.00 76.88 94 PHE A C 1
ATOM 764 O O . PHE A 1 94 ? 12.184 -26.002 13.406 1.00 76.88 94 PHE A O 1
ATOM 771 N N . THR A 1 95 ? 13.811 -27.570 13.483 1.00 67.19 95 THR A N 1
ATOM 772 C CA . THR A 1 95 ? 13.412 -28.248 14.728 1.00 67.19 95 THR A CA 1
ATOM 773 C C . THR A 1 95 ? 14.281 -27.805 15.884 1.00 67.19 95 THR A C 1
ATOM 775 O O . THR A 1 95 ? 15.508 -27.713 15.651 1.00 67.19 95 THR A O 1
#

pLDDT: mean 81.43, std 14.1, range [32.41, 96.06]